Protein AF-A0A6L6DEP6-F1 (afdb_monomer_lite)

pLDDT: mean 82.35, std 11.88, range [47.66, 92.0]

Structure (mmCIF, N/CA/C/O backbone):
data_AF-A0A6L6DEP6-F1
#
_entry.id   AF-A0A6L6DEP6-F1
#
loop_
_atom_site.group_PDB
_atom_site.id
_atom_site.type_symbol
_atom_site.label_atom_id
_atom_site.label_alt_id
_atom_site.label_comp_id
_atom_site.label_asym_id
_atom_site.label_entity_id
_atom_site.label_seq_id
_atom_site.pdbx_PDB_ins_code
_atom_site.Cartn_x
_atom_site.Cartn_y
_atom_site.Cartn_z
_atom_site.occupancy
_atom_site.B_iso_or_equiv
_atom_site.auth_seq_id
_atom_site.auth_comp_id
_atom_site.auth_asym_id
_atom_site.auth_atom_id
_atom_site.pdbx_PDB_model_num
ATOM 1 N N . MET A 1 1 ? 17.847 -3.366 -9.648 1.00 51.97 1 MET A N 1
ATOM 2 C CA . MET A 1 1 ? 17.081 -3.317 -8.392 1.00 51.97 1 MET A CA 1
ATOM 3 C C . MET A 1 1 ? 16.419 -1.967 -8.391 1.00 51.97 1 MET A C 1
ATOM 5 O O . MET A 1 1 ? 17.125 -0.968 -8.438 1.00 51.97 1 MET A O 1
ATOM 9 N N . SER A 1 2 ? 15.105 -1.954 -8.549 1.00 60.09 2 SER A N 1
ATOM 10 C CA . SER A 1 2 ? 14.334 -0.728 -8.702 1.00 60.09 2 SER A CA 1
ATOM 11 C C . SER A 1 2 ? 13.527 -0.580 -7.425 1.00 60.09 2 SER A C 1
ATOM 13 O O . SER A 1 2 ? 12.470 -1.182 -7.274 1.00 60.09 2 SER A O 1
ATOM 15 N N . GLU A 1 3 ? 14.086 0.156 -6.468 1.00 81.50 3 GLU A N 1
ATOM 16 C CA . GLU A 1 3 ? 13.527 0.254 -5.123 1.00 81.50 3 GLU A CA 1
ATOM 17 C C . GLU A 1 3 ? 12.412 1.310 -5.097 1.00 81.50 3 GLU A C 1
ATOM 19 O O . GLU A 1 3 ? 12.628 2.499 -5.350 1.00 81.50 3 GLU A O 1
ATOM 24 N N . GLY A 1 4 ? 11.190 0.864 -4.823 1.00 87.81 4 GLY A N 1
ATOM 25 C CA . GLY A 1 4 ? 10.053 1.704 -4.480 1.00 87.81 4 GLY A CA 1
ATOM 26 C C . GLY A 1 4 ? 9.830 1.714 -2.970 1.00 87.81 4 GLY A C 1
ATOM 27 O O . GLY A 1 4 ? 9.996 0.703 -2.291 1.00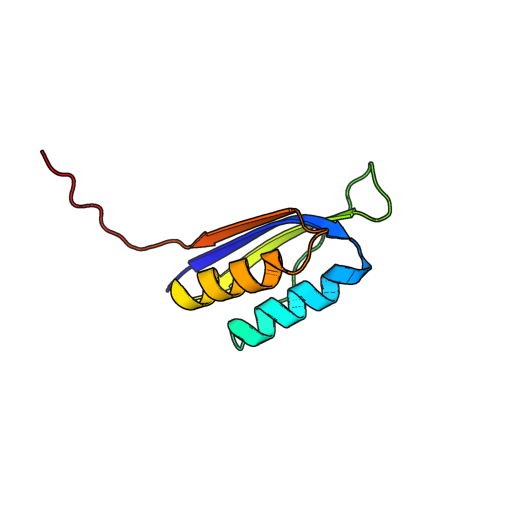 87.81 4 GLY A O 1
ATOM 28 N N . LEU A 1 5 ? 9.422 2.852 -2.427 1.00 89.75 5 LEU A N 1
ATOM 29 C CA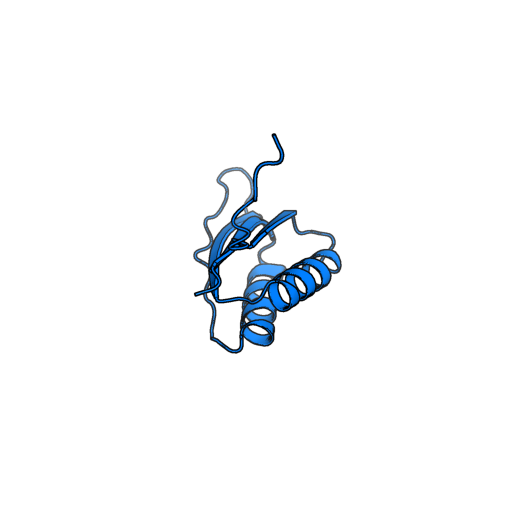 . LEU A 1 5 ? 9.040 3.013 -1.032 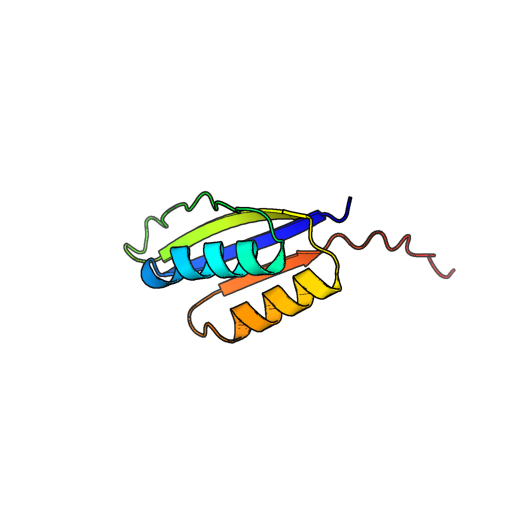1.00 89.75 5 LEU A CA 1
ATOM 30 C C . LEU A 1 5 ? 7.627 3.583 -0.973 1.00 89.75 5 LEU A C 1
ATOM 32 O O . LEU A 1 5 ? 7.350 4.650 -1.516 1.00 89.75 5 LEU A O 1
ATOM 36 N N . VAL A 1 6 ? 6.737 2.875 -0.287 1.00 89.75 6 VAL A N 1
ATOM 37 C CA . VAL A 1 6 ? 5.381 3.340 -0.008 1.00 89.75 6 VAL A CA 1
ATOM 38 C C . VAL A 1 6 ? 5.312 3.743 1.455 1.00 89.75 6 VAL A C 1
ATOM 40 O O . VAL A 1 6 ? 5.536 2.929 2.354 1.00 89.75 6 VAL A O 1
ATOM 43 N N . LEU A 1 7 ? 4.985 5.006 1.691 1.00 89.19 7 LEU A N 1
ATOM 44 C CA . LEU A 1 7 ? 4.768 5.585 3.006 1.00 89.19 7 LEU A CA 1
ATOM 45 C C . LEU A 1 7 ? 3.270 5.808 3.192 1.00 89.19 7 LEU A C 1
ATOM 47 O O . LEU A 1 7 ? 2.632 6.553 2.455 1.00 89.19 7 LEU A O 1
ATOM 51 N N . MET A 1 8 ? 2.699 5.162 4.196 1.00 90.94 8 MET A N 1
ATOM 52 C CA . MET A 1 8 ? 1.320 5.361 4.618 1.00 90.94 8 MET A CA 1
ATOM 53 C C . MET A 1 8 ? 1.314 6.235 5.858 1.00 90.94 8 MET A C 1
ATOM 55 O O . MET A 1 8 ? 1.745 5.800 6.925 1.00 90.94 8 MET A O 1
ATOM 59 N N . HIS A 1 9 ? 0.805 7.456 5.728 1.00 88.19 9 HIS A N 1
ATOM 60 C CA . HIS A 1 9 ? 0.657 8.374 6.855 1.00 88.19 9 HIS A CA 1
ATOM 61 C C . HIS A 1 9 ? -0.616 8.085 7.639 1.00 88.19 9 HIS A C 1
ATOM 63 O O . HIS A 1 9 ? -0.594 8.103 8.866 1.00 88.19 9 HIS A O 1
ATOM 69 N N . ARG A 1 10 ? -1.722 7.833 6.929 1.00 84.75 10 ARG A N 1
ATOM 70 C CA . ARG A 1 10 ? -3.030 7.557 7.528 1.00 84.75 10 ARG A CA 1
ATOM 71 C C . ARG A 1 10 ? -3.768 6.521 6.693 1.00 84.75 10 ARG A C 1
ATOM 73 O O . ARG A 1 10 ? -4.146 6.808 5.557 1.00 84.75 10 ARG A O 1
ATOM 80 N N . ALA A 1 11 ? -4.000 5.351 7.277 1.00 85.25 11 ALA A N 1
ATOM 81 C CA . ALA A 1 11 ? -4.822 4.298 6.701 1.00 85.25 11 ALA A CA 1
ATOM 82 C C . ALA A 1 11 ? -5.854 3.795 7.726 1.00 85.25 11 ALA A C 1
ATOM 84 O O . ALA A 1 11 ? -5.466 3.420 8.835 1.00 85.25 11 ALA A O 1
ATOM 85 N N . PRO A 1 12 ? -7.161 3.788 7.405 1.00 85.25 12 PRO A N 1
ATOM 86 C CA . PRO A 1 12 ? -8.163 3.198 8.274 1.00 85.25 12 PRO A CA 1
ATOM 87 C C . PRO A 1 12 ? -8.050 1.669 8.281 1.00 85.25 12 PRO A C 1
ATOM 89 O O . PRO A 1 12 ? -7.695 1.067 7.265 1.00 85.25 12 PRO A O 1
ATOM 92 N N . SER A 1 13 ? -8.402 1.032 9.403 1.00 84.88 13 SER A N 1
ATOM 93 C CA . SER A 1 13 ? -8.309 -0.432 9.586 1.00 84.88 13 SER A CA 1
ATOM 94 C C . SER A 1 13 ? -8.971 -1.243 8.464 1.00 84.88 13 SER A C 1
ATOM 96 O O . SER A 1 13 ? -8.432 -2.258 8.033 1.00 84.88 13 SER A O 1
ATOM 98 N N . ALA A 1 14 ? -10.107 -0.768 7.946 1.00 86.31 14 ALA A N 1
ATOM 99 C CA . ALA A 1 14 ? -10.837 -1.411 6.853 1.00 86.31 14 ALA A CA 1
ATOM 100 C C . ALA A 1 14 ? -10.068 -1.442 5.517 1.00 86.31 14 ALA A C 1
ATOM 102 O O . ALA A 1 14 ? -10.353 -2.287 4.671 1.00 86.31 14 ALA A O 1
ATOM 103 N N . LEU A 1 15 ? -9.105 -0.535 5.311 1.00 86.19 15 LEU A N 1
ATOM 104 C CA . LEU A 1 15 ? -8.335 -0.431 4.068 1.00 86.19 15 LEU A CA 1
ATOM 105 C C . LEU A 1 15 ? -6.958 -1.100 4.146 1.00 86.19 15 LEU A C 1
ATOM 107 O O . LEU A 1 15 ? -6.345 -1.285 3.099 1.00 86.19 15 LEU A O 1
ATOM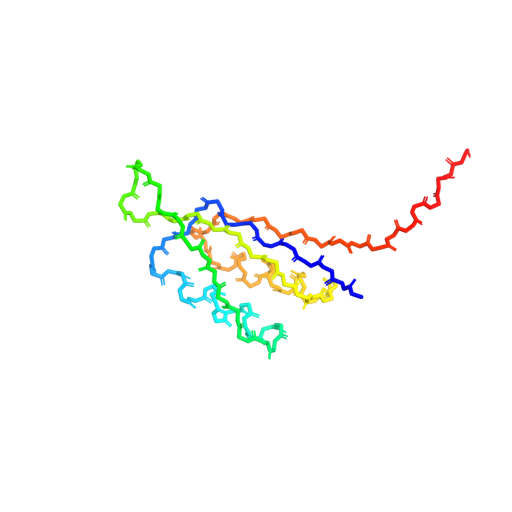 111 N N . LEU A 1 16 ? -6.483 -1.512 5.328 1.00 87.81 16 LEU A N 1
ATOM 112 C CA . LEU A 1 16 ? -5.144 -2.107 5.491 1.00 87.81 16 LEU A CA 1
ATOM 113 C C . LEU A 1 16 ? -4.957 -3.334 4.596 1.00 87.81 16 LEU A C 1
ATOM 115 O O . LEU A 1 16 ? -4.013 -3.401 3.814 1.00 87.81 16 LEU A O 1
ATOM 119 N N . THR A 1 17 ? -5.916 -4.259 4.641 1.00 89.50 17 THR A N 1
ATOM 120 C CA . THR A 1 17 ? -5.892 -5.470 3.816 1.00 89.50 17 THR A CA 1
ATOM 121 C 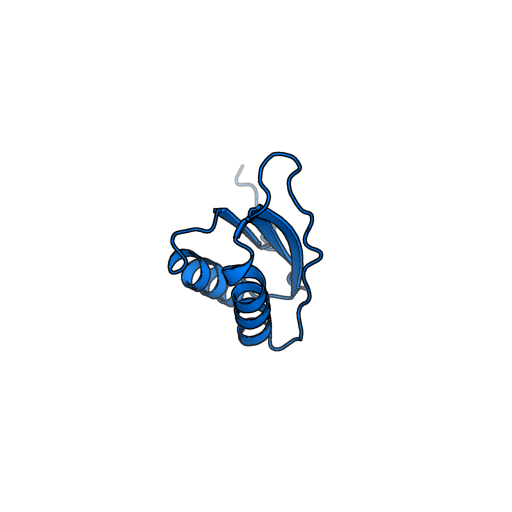C . THR A 1 17 ? -5.986 -5.146 2.324 1.00 89.50 17 THR A C 1
ATOM 123 O O . THR A 1 17 ? -5.308 -5.768 1.512 1.00 89.50 17 THR A O 1
ATOM 126 N N . HIS A 1 18 ? -6.781 -4.140 1.946 1.00 88.56 18 HIS A N 1
ATOM 127 C CA . HIS A 1 18 ? -6.921 -3.743 0.545 1.00 88.56 18 HIS A CA 1
ATOM 128 C C . HIS A 1 18 ? -5.629 -3.130 -0.010 1.00 88.56 18 HIS A C 1
ATOM 130 O O . HIS A 1 18 ? -5.272 -3.373 -1.162 1.00 88.56 18 HIS A O 1
ATOM 136 N N . VAL A 1 19 ? -4.900 -2.382 0.818 1.00 89.25 19 VAL A N 1
ATOM 137 C CA . VAL A 1 19 ? -3.574 -1.860 0.482 1.00 89.25 19 VAL A CA 1
ATOM 138 C C . VAL A 1 19 ? -2.606 -3.010 0.238 1.00 89.25 19 VAL A C 1
ATOM 140 O O . VAL A 1 19 ? -1.977 -3.055 -0.815 1.00 89.25 19 VAL A O 1
ATOM 143 N N . GLU A 1 20 ? -2.510 -3.957 1.174 1.00 91.44 20 GLU A N 1
ATOM 144 C CA . GLU A 1 20 ? -1.611 -5.110 1.045 1.00 91.44 20 GLU A CA 1
ATOM 145 C C . GLU A 1 20 ? -1.923 -5.936 -0.211 1.00 91.44 20 GLU A C 1
ATOM 147 O O . GLU A 1 20 ? -1.011 -6.331 -0.941 1.00 91.44 20 GLU A O 1
ATOM 152 N N . TRP A 1 21 ? -3.207 -6.132 -0.525 1.00 92.00 21 TRP A N 1
ATOM 153 C CA . TRP A 1 21 ? -3.634 -6.801 -1.755 1.00 92.00 21 TRP A CA 1
ATOM 154 C C . TRP A 1 21 ? -3.303 -6.015 -3.017 1.00 92.00 21 TRP A C 1
ATOM 156 O O . TRP A 1 21 ? -2.832 -6.607 -3.983 1.00 92.00 21 TRP A O 1
ATOM 166 N N . THR A 1 22 ? -3.513 -4.699 -3.017 1.00 91.38 22 THR A N 1
ATOM 167 C CA . THR A 1 22 ? -3.210 -3.848 -4.177 1.00 91.38 22 THR A CA 1
ATOM 168 C C . THR A 1 22 ? -1.719 -3.893 -4.495 1.00 91.38 22 THR A C 1
ATOM 170 O O . THR A 1 22 ? -1.339 -4.103 -5.643 1.00 91.38 22 THR A O 1
ATOM 173 N N . ILE A 1 23 ? -0.868 -3.771 -3.473 1.00 90.25 23 ILE A N 1
ATOM 174 C CA . ILE A 1 23 ? 0.585 -3.844 -3.647 1.00 90.25 23 ILE A CA 1
ATOM 175 C C . ILE A 1 23 ? 0.992 -5.235 -4.131 1.00 90.25 23 ILE A C 1
ATOM 177 O O . ILE A 1 23 ? 1.736 -5.354 -5.100 1.00 90.25 23 ILE A O 1
ATOM 181 N N . SER A 1 24 ? 0.468 -6.289 -3.502 1.00 92.00 24 SER A N 1
ATOM 182 C CA . SER A 1 24 ? 0.806 -7.663 -3.883 1.00 92.00 24 SER A CA 1
ATOM 183 C C . SER A 1 24 ? 0.354 -8.005 -5.306 1.00 92.00 24 SER A C 1
ATOM 185 O O . SER A 1 24 ? 1.052 -8.728 -6.011 1.00 92.00 24 SER A O 1
ATOM 187 N N . GLY A 1 25 ? -0.789 -7.472 -5.746 1.00 91.00 25 GLY A N 1
ATOM 188 C CA . GLY A 1 25 ? -1.315 -7.673 -7.095 1.00 91.00 25 GLY A CA 1
ATOM 189 C C . GLY A 1 25 ? -0.497 -6.976 -8.183 1.00 91.00 25 GLY A C 1
ATOM 190 O O . GLY A 1 25 ? -0.385 -7.510 -9.281 1.00 91.00 25 GLY A O 1
ATOM 191 N N . ILE A 1 26 ? 0.094 -5.817 -7.880 1.00 90.19 26 ILE A N 1
ATOM 192 C CA . ILE A 1 26 ? 0.914 -5.049 -8.830 1.00 90.19 26 ILE A CA 1
ATOM 193 C C . ILE A 1 26 ? 2.349 -5.580 -8.859 1.00 90.19 26 ILE A C 1
ATOM 195 O O . ILE A 1 26 ? 2.888 -5.852 -9.925 1.00 90.19 26 ILE A O 1
ATOM 199 N N . THR A 1 27 ? 2.957 -5.776 -7.688 1.00 87.62 27 THR A N 1
ATOM 200 C CA . THR A 1 27 ? 4.344 -6.247 -7.561 1.00 87.62 27 THR A CA 1
ATOM 201 C C . THR A 1 27 ? 4.487 -7.745 -7.868 1.00 87.62 27 THR A C 1
ATOM 203 O O . THR A 1 27 ? 5.594 -8.243 -8.055 1.00 87.62 27 THR A O 1
ATOM 206 N N . GLY A 1 28 ? 3.383 -8.500 -7.867 1.00 88.00 28 GLY A N 1
ATOM 207 C CA . GLY A 1 28 ? 3.379 -9.954 -8.061 1.00 88.00 28 GLY A CA 1
ATOM 208 C C . GLY A 1 28 ? 3.971 -10.751 -6.891 1.00 88.00 28 GLY A C 1
ATOM 209 O O . GLY A 1 28 ? 4.070 -11.973 -6.973 1.00 88.00 28 GLY A O 1
ATOM 210 N N . ASN A 1 29 ? 4.345 -10.079 -5.797 1.00 86.25 29 ASN A N 1
ATOM 211 C CA . ASN A 1 29 ? 4.949 -10.678 -4.612 1.00 86.25 29 ASN A CA 1
ATOM 212 C C . ASN A 1 29 ? 4.098 -10.391 -3.370 1.00 86.25 29 ASN A C 1
ATOM 214 O O . ASN A 1 29 ? 3.627 -9.261 -3.206 1.00 86.25 29 ASN A O 1
ATOM 218 N N . PRO A 1 30 ? 3.929 -11.369 -2.460 1.00 85.38 30 PRO A N 1
ATOM 219 C CA . PRO A 1 30 ? 3.182 -11.159 -1.228 1.00 85.38 30 PRO A CA 1
ATOM 220 C C . PRO A 1 30 ? 3.871 -10.085 -0.385 1.00 85.38 30 PRO A C 1
ATOM 222 O O . PRO A 1 30 ? 4.981 -10.278 0.110 1.00 85.38 30 PRO A O 1
ATOM 225 N N . THR A 1 31 ? 3.204 -8.946 -0.228 1.00 87.38 31 THR A N 1
ATOM 226 C CA . THR A 1 31 ? 3.729 -7.800 0.511 1.00 87.38 31 THR A CA 1
ATOM 227 C C . THR A 1 31 ? 2.962 -7.637 1.809 1.00 87.38 31 THR A C 1
ATOM 229 O O . THR A 1 31 ? 1.740 -7.506 1.799 1.00 87.38 31 THR A O 1
ATOM 232 N N . LYS A 1 32 ? 3.691 -7.627 2.927 1.00 87.56 32 LYS A N 1
ATOM 233 C CA . LYS A 1 32 ? 3.128 -7.402 4.256 1.00 87.56 32 LYS A CA 1
ATOM 234 C C . LYS A 1 32 ? 3.627 -6.081 4.815 1.00 87.56 32 LYS A C 1
ATOM 236 O O . LYS A 1 32 ? 4.835 -5.851 4.859 1.00 87.56 32 LYS A O 1
ATOM 241 N N . ILE A 1 33 ? 2.710 -5.232 5.262 1.00 89.25 33 ILE A N 1
ATOM 242 C CA . ILE A 1 33 ? 3.054 -3.934 5.849 1.00 89.25 33 ILE A CA 1
ATOM 243 C C . ILE A 1 33 ? 3.065 -4.066 7.367 1.00 89.25 33 ILE A C 1
ATOM 245 O O . ILE A 1 33 ? 2.135 -4.601 7.972 1.00 89.25 33 ILE A O 1
ATOM 249 N N . ASN A 1 34 ? 4.114 -3.547 8.005 1.00 88.81 34 ASN A N 1
ATOM 250 C CA . ASN A 1 34 ? 4.130 -3.433 9.455 1.00 88.81 34 ASN A CA 1
ATOM 251 C C . ASN A 1 34 ? 3.384 -2.163 9.880 1.00 88.81 34 ASN A C 1
ATOM 253 O O . ASN A 1 34 ? 3.946 -1.067 9.893 1.00 88.81 34 ASN A O 1
ATOM 257 N N . TRP A 1 35 ? 2.103 -2.323 10.193 1.00 88.44 35 TRP A N 1
ATOM 258 C CA . TRP A 1 35 ? 1.240 -1.235 10.633 1.00 88.44 35 TRP A CA 1
ATOM 259 C C . TRP A 1 35 ? 1.476 -0.888 12.102 1.00 88.44 35 TRP A C 1
ATOM 261 O O . TRP A 1 35 ? 1.445 -1.753 12.976 1.00 88.44 35 TRP A O 1
ATOM 271 N N . SER A 1 36 ? 1.633 0.400 12.371 1.00 88.19 36 SER A N 1
ATOM 272 C C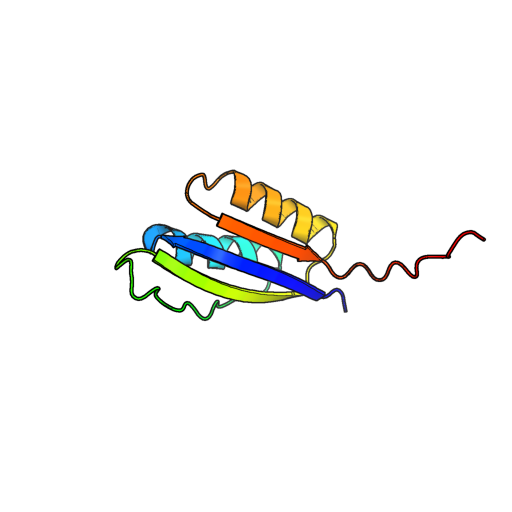A . SER A 1 36 ? 1.716 0.983 13.704 1.00 88.19 36 SER A CA 1
ATOM 273 C C . SER A 1 36 ? 0.496 1.864 13.933 1.00 88.19 36 SER A C 1
ATOM 275 O O . SER A 1 36 ? 0.167 2.715 13.106 1.00 88.19 36 SER A O 1
ATOM 277 N N . LYS A 1 37 ? -0.194 1.653 15.050 1.00 85.94 37 LYS A N 1
ATOM 278 C CA . LYS A 1 37 ? -1.368 2.440 15.429 1.00 85.94 37 LYS A CA 1
ATOM 279 C C . LYS A 1 37 ? -0.938 3.816 15.939 1.00 85.94 37 LYS A C 1
ATOM 281 O O . LYS A 1 37 ? 0.057 3.913 16.652 1.00 85.94 37 LYS A O 1
ATOM 286 N N . GLU A 1 38 ? -1.667 4.865 15.571 1.00 77.00 38 GLU A N 1
ATOM 287 C CA . GLU A 1 38 ? -1.444 6.200 16.135 1.00 77.00 38 GLU A CA 1
ATOM 288 C C . GLU A 1 38 ? -2.160 6.315 17.493 1.00 77.00 38 GLU A C 1
ATOM 290 O O . GLU A 1 38 ? -3.359 6.053 17.577 1.00 77.00 38 GLU A O 1
ATOM 295 N N . ASP A 1 39 ? -1.450 6.727 18.551 1.00 69.31 39 ASP A N 1
ATOM 296 C CA . ASP A 1 39 ? -1.993 6.878 19.918 1.00 69.31 39 ASP A CA 1
ATOM 297 C C . ASP A 1 39 ? -3.250 7.764 19.995 1.00 69.31 39 ASP A C 1
ATOM 299 O O . ASP A 1 39 ? -4.100 7.585 20.864 1.00 69.31 39 ASP A O 1
ATOM 303 N N . SER A 1 40 ? -3.397 8.703 19.060 1.00 69.56 40 SER A N 1
ATOM 304 C CA . SER A 1 40 ? -4.480 9.692 19.047 1.00 69.56 40 SER A CA 1
ATOM 305 C C . SER A 1 40 ? -5.743 9.239 18.304 1.00 69.56 40 SER A C 1
ATOM 307 O O . SER A 1 40 ? -6.747 9.954 18.309 1.00 69.56 40 SER A O 1
ATOM 309 N N . SER A 1 41 ? -5.731 8.087 17.626 1.00 67.38 41 SER A N 1
ATOM 310 C CA . SER A 1 41 ? -6.885 7.622 16.851 1.00 67.38 41 SER A CA 1
ATOM 311 C C . SER A 1 41 ? -6.963 6.102 16.798 1.00 67.38 41 SER A C 1
ATOM 313 O O . SER A 1 41 ? -6.152 5.440 16.157 1.00 67.38 41 SER A O 1
ATOM 315 N N . ASP A 1 42 ? -8.016 5.547 17.404 1.00 69.19 42 ASP A N 1
ATOM 316 C CA . ASP A 1 42 ? -8.219 4.097 17.505 1.00 69.19 42 ASP A CA 1
ATOM 317 C C . ASP A 1 42 ? -8.307 3.392 16.135 1.00 69.19 42 ASP A C 1
ATOM 319 O O . ASP A 1 42 ? -8.010 2.205 16.005 1.00 69.19 42 ASP A O 1
ATOM 323 N N . SER A 1 43 ? -8.670 4.140 15.093 1.00 78.50 43 SER A N 1
ATOM 324 C CA . SER A 1 43 ? -8.959 3.600 13.767 1.00 78.50 43 SER A CA 1
ATOM 325 C C . SER A 1 43 ? -7.951 3.997 12.687 1.00 78.50 43 SER A C 1
ATOM 327 O O . SER A 1 43 ? -8.210 3.686 11.528 1.00 78.50 43 SER A O 1
ATOM 329 N N . ILE A 1 44 ? -6.839 4.670 13.019 1.00 86.56 44 ILE A N 1
ATOM 330 C CA . ILE A 1 44 ? -5.835 5.123 12.039 1.00 86.56 44 ILE A CA 1
ATOM 331 C C . ILE A 1 44 ? -4.490 4.437 12.275 1.00 86.56 44 ILE A C 1
ATOM 333 O O . ILE A 1 44 ? -3.960 4.402 13.385 1.00 86.56 44 ILE A O 1
ATOM 337 N N . PHE A 1 45 ? -3.926 3.928 11.184 1.00 89.38 45 PHE A N 1
ATOM 338 C CA . PHE A 1 45 ? -2.647 3.241 11.158 1.00 89.38 45 PHE A CA 1
ATOM 339 C C . PHE A 1 45 ? -1.674 3.962 10.235 1.00 89.38 45 PHE A C 1
ATOM 341 O O . PHE A 1 45 ? -2.047 4.508 9.192 1.00 89.38 45 PHE A O 1
ATOM 348 N N . ARG A 1 46 ? -0.408 3.914 10.627 1.00 90.38 46 ARG A N 1
ATOM 349 C CA . ARG A 1 46 ? 0.744 4.363 9.859 1.00 90.38 46 ARG A CA 1
ATOM 350 C C . ARG A 1 46 ? 1.577 3.146 9.482 1.00 90.38 46 ARG A C 1
ATOM 352 O O . ARG A 1 46 ? 1.688 2.208 10.265 1.00 90.38 46 ARG A O 1
ATOM 359 N N . GLY A 1 47 ? 2.186 3.152 8.308 1.00 90.50 47 GLY A N 1
ATOM 360 C CA . GLY A 1 47 ? 3.047 2.057 7.876 1.00 90.50 47 GLY A CA 1
ATOM 361 C C . GLY A 1 47 ? 4.024 2.506 6.809 1.00 90.50 47 GLY A C 1
ATOM 362 O O . GLY A 1 47 ? 3.829 3.528 6.156 1.00 90.50 47 GLY A O 1
ATOM 363 N N . SER A 1 48 ? 5.086 1.741 6.626 1.00 90.81 48 SER A N 1
ATOM 364 C CA . SER A 1 48 ? 5.970 1.886 5.479 1.00 90.81 48 SER A CA 1
ATOM 365 C C . SER A 1 48 ? 6.339 0.512 4.953 1.00 90.81 48 SER A C 1
ATOM 367 O O . SER A 1 48 ? 6.430 -0.455 5.712 1.00 90.81 48 SER A O 1
ATOM 369 N N . VAL A 1 49 ? 6.525 0.421 3.641 1.00 90.94 49 VAL A N 1
ATOM 370 C CA . VAL A 1 49 ? 6.983 -0.807 3.000 1.00 90.94 49 VAL A CA 1
ATOM 371 C C . VAL A 1 49 ? 7.846 -0.485 1.794 1.00 90.94 49 VAL A C 1
ATOM 373 O O . VAL A 1 49 ? 7.506 0.375 0.981 1.00 90.94 49 VAL A O 1
ATOM 376 N N . ALA A 1 50 ? 8.982 -1.170 1.712 1.00 88.94 50 ALA A N 1
ATOM 377 C CA . ALA A 1 50 ? 9.820 -1.174 0.528 1.00 88.94 50 ALA A CA 1
ATOM 378 C C . ALA A 1 50 ? 9.320 -2.270 -0.416 1.00 88.94 50 ALA A C 1
ATOM 380 O O . ALA A 1 50 ? 9.056 -3.395 0.012 1.00 88.94 50 ALA A O 1
ATOM 381 N N . ILE A 1 51 ? 9.167 -1.923 -1.685 1.00 87.31 51 ILE A N 1
ATOM 382 C CA . ILE A 1 51 ? 8.686 -2.802 -2.745 1.00 87.31 51 ILE A CA 1
ATOM 383 C C . ILE A 1 51 ? 9.658 -2.731 -3.916 1.00 87.31 51 ILE A C 1
ATOM 385 O O . ILE A 1 51 ? 10.176 -1.664 -4.233 1.00 87.31 51 ILE A O 1
ATOM 389 N N . ASP A 1 52 ? 9.902 -3.855 -4.577 1.00 88.56 52 ASP A N 1
ATOM 390 C CA . ASP A 1 52 ? 10.613 -3.848 -5.856 1.00 88.56 52 ASP A CA 1
ATOM 391 C C . ASP A 1 52 ? 9.566 -3.589 -6.948 1.00 88.56 52 ASP A C 1
ATOM 393 O O . ASP A 1 52 ? 8.784 -4.473 -7.282 1.00 88.56 52 ASP A O 1
ATOM 397 N N . CYS A 1 53 ? 9.464 -2.343 -7.417 1.00 85.12 53 CYS A N 1
ATOM 398 C CA . CYS A 1 53 ? 8.522 -1.947 -8.468 1.00 85.12 53 CYS A CA 1
ATOM 399 C C . CYS A 1 53 ? 9.233 -1.132 -9.546 1.00 85.12 53 CYS A C 1
ATOM 401 O O . CYS A 1 53 ? 10.101 -0.300 -9.261 1.00 85.12 53 CYS A O 1
ATOM 403 N N . SER A 1 54 ? 8.850 -1.346 -10.807 1.00 88.19 54 SER A N 1
ATOM 404 C CA . SER A 1 54 ? 9.269 -0.454 -11.887 1.00 88.19 54 SER A CA 1
ATOM 405 C C . SER A 1 54 ? 8.571 0.904 -11.752 1.00 88.19 54 SER A C 1
ATOM 407 O O . SER A 1 54 ? 7.493 0.990 -11.165 1.00 88.19 54 SER A O 1
ATOM 409 N N . LEU A 1 55 ? 9.127 1.971 -12.338 1.00 86.06 55 LEU A N 1
ATOM 410 C CA . LEU A 1 55 ? 8.497 3.302 -12.322 1.00 86.06 55 LEU A CA 1
ATOM 411 C C . LEU A 1 55 ? 7.020 3.255 -12.764 1.00 86.06 55 LEU A C 1
ATOM 413 O O . LEU A 1 55 ? 6.175 3.939 -12.189 1.00 86.06 55 LEU A O 1
ATOM 417 N N . ASN A 1 56 ? 6.707 2.421 -13.761 1.00 88.62 56 ASN A N 1
ATOM 418 C CA . ASN A 1 56 ? 5.359 2.275 -14.302 1.00 88.62 56 ASN A CA 1
ATOM 419 C C . ASN A 1 56 ? 4.412 1.551 -13.325 1.00 88.62 56 ASN A C 1
ATOM 421 O O . ASN A 1 56 ? 3.252 1.943 -13.175 1.00 88.62 56 ASN A O 1
ATOM 425 N N . ASP A 1 57 ? 4.916 0.544 -12.611 1.00 90.12 57 ASP A N 1
ATOM 426 C CA . ASP A 1 57 ? 4.173 -0.156 -11.558 1.00 90.12 57 ASP A CA 1
ATOM 427 C C . ASP A 1 57 ? 3.918 0.766 -10.368 1.00 90.12 57 ASP A C 1
ATOM 429 O O . ASP A 1 57 ? 2.787 0.864 -9.895 1.00 90.12 57 ASP A O 1
ATOM 433 N N . CYS A 1 58 ? 4.934 1.514 -9.928 1.00 88.06 58 CYS A N 1
ATOM 434 C CA . CYS A 1 58 ? 4.782 2.457 -8.825 1.00 88.06 58 CYS A CA 1
ATOM 435 C C . CYS A 1 58 ? 3.777 3.582 -9.188 1.00 88.06 58 CYS A C 1
ATOM 437 O O . CYS A 1 58 ? 2.981 3.994 -8.343 1.00 88.06 58 CYS A O 1
ATOM 439 N N . ALA A 1 59 ? 3.742 4.039 -10.449 1.00 88.88 59 ALA A N 1
ATOM 440 C CA . ALA A 1 59 ? 2.741 4.996 -10.941 1.00 88.88 59 ALA A CA 1
ATOM 441 C C . ALA A 1 59 ? 1.316 4.405 -10.986 1.00 88.88 59 ALA A C 1
ATOM 443 O O . ALA A 1 59 ? 0.341 5.071 -10.616 1.00 88.88 59 ALA A O 1
ATOM 444 N N . THR A 1 60 ? 1.189 3.141 -11.396 1.00 90.75 60 THR A N 1
ATOM 445 C CA . THR A 1 60 ? -0.086 2.403 -11.385 1.00 90.75 60 THR A CA 1
ATOM 446 C C . THR A 1 60 ? -0.600 2.230 -9.957 1.00 90.75 60 THR A C 1
ATOM 448 O O . THR A 1 60 ? -1.776 2.457 -9.679 1.00 90.75 60 THR A O 1
ATOM 451 N N . LEU A 1 61 ? 0.299 1.911 -9.030 1.00 89.56 61 LEU A N 1
ATOM 452 C CA . LEU A 1 61 ? 0.021 1.747 -7.608 1.00 89.56 61 LEU A CA 1
ATOM 453 C C . LEU A 1 61 ? -0.434 3.062 -6.968 1.00 89.56 61 LEU A C 1
ATOM 455 O O . LEU A 1 61 ? -1.457 3.084 -6.283 1.00 89.56 61 LEU A O 1
ATOM 459 N N . ALA A 1 62 ? 0.248 4.173 -7.263 1.00 89.38 62 ALA A N 1
ATOM 460 C CA . ALA A 1 62 ? -0.192 5.499 -6.834 1.00 89.38 62 ALA A CA 1
ATOM 461 C C . ALA A 1 62 ? -1.605 5.814 -7.352 1.00 89.38 62 ALA A C 1
ATOM 463 O O . ALA A 1 62 ? -2.453 6.270 -6.589 1.00 89.38 62 ALA A O 1
ATOM 464 N N . SER A 1 63 ? -1.891 5.501 -8.618 1.00 90.38 63 SER A N 1
ATOM 465 C CA . SER A 1 63 ? -3.216 5.705 -9.219 1.00 90.38 63 SER A CA 1
ATOM 466 C C . SER A 1 63 ? -4.300 4.843 -8.556 1.00 90.38 63 SER A C 1
ATOM 468 O O . SER A 1 63 ? -5.398 5.330 -8.284 1.00 90.38 63 SER A O 1
ATOM 470 N N . ALA A 1 64 ? -3.996 3.582 -8.234 1.00 89.81 64 ALA A N 1
ATOM 471 C CA . ALA A 1 64 ? -4.909 2.693 -7.517 1.00 89.81 64 ALA A CA 1
ATOM 472 C C . ALA A 1 64 ? -5.233 3.229 -6.112 1.00 89.81 64 ALA A C 1
ATOM 474 O O . ALA A 1 64 ? -6.395 3.243 -5.701 1.00 89.81 64 ALA A O 1
ATOM 475 N N . PHE A 1 65 ? -4.230 3.748 -5.399 1.00 88.00 65 PHE A N 1
ATOM 476 C CA . PHE A 1 65 ? -4.432 4.366 -4.090 1.00 88.00 65 PHE A CA 1
ATOM 477 C C . PHE A 1 65 ? -5.169 5.703 -4.148 1.00 88.00 65 PHE A C 1
ATOM 479 O O . PHE A 1 65 ? -5.936 5.994 -3.234 1.00 88.00 65 PHE A O 1
ATOM 486 N N . MET A 1 66 ? -5.031 6.492 -5.219 1.00 84.50 66 MET A N 1
ATOM 487 C CA . MET A 1 66 ? -5.835 7.711 -5.397 1.00 84.50 66 MET A CA 1
ATOM 488 C C . MET A 1 66 ? -7.344 7.419 -5.438 1.00 84.50 66 MET A C 1
ATOM 490 O O . MET A 1 66 ? -8.144 8.267 -5.042 1.00 84.50 66 MET A O 1
ATOM 494 N N . ASN A 1 67 ? -7.753 6.219 -5.865 1.00 84.81 67 ASN A N 1
ATOM 495 C CA . ASN A 1 67 ? -9.160 5.815 -5.848 1.00 84.81 67 ASN A CA 1
ATOM 496 C C . ASN A 1 67 ? -9.696 5.567 -4.419 1.00 84.81 67 ASN A C 1
ATOM 498 O O . ASN A 1 67 ? -10.904 5.595 -4.178 1.00 84.81 67 ASN A O 1
ATOM 502 N N . LEU A 1 68 ? -8.805 5.371 -3.444 1.00 81.19 68 LEU A N 1
ATOM 503 C CA . LEU A 1 68 ? -9.125 5.142 -2.039 1.00 81.19 68 LEU A CA 1
ATOM 504 C C . LEU A 1 68 ? -9.128 6.484 -1.291 1.00 81.19 68 LEU A C 1
ATOM 506 O O . LEU A 1 68 ? -8.172 6.855 -0.614 1.00 81.19 68 LEU A O 1
ATOM 510 N N . LYS A 1 69 ? -10.242 7.217 -1.400 1.00 71.69 69 LYS A N 1
ATOM 511 C CA . LYS A 1 69 ? -10.405 8.621 -0.955 1.00 71.69 69 LYS A CA 1
ATOM 512 C C . LYS A 1 69 ? -10.094 8.927 0.523 1.00 71.69 69 LYS A C 1
ATOM 514 O O . LYS A 1 69 ? -10.093 10.092 0.905 1.00 71.69 69 LYS A O 1
ATOM 519 N N . GLN A 1 70 ? -9.882 7.916 1.363 1.00 77.50 70 GLN A N 1
ATOM 520 C CA . GLN A 1 70 ? -9.633 8.060 2.804 1.00 77.50 70 GLN A CA 1
ATOM 521 C C . GLN A 1 70 ? -8.169 7.802 3.205 1.00 77.50 70 GLN A C 1
ATOM 523 O O . GLN A 1 70 ? -7.871 7.766 4.399 1.00 77.50 70 GLN A O 1
ATOM 528 N N . LEU A 1 71 ? -7.264 7.606 2.240 1.00 82.75 71 LEU A N 1
ATOM 529 C CA . LEU A 1 71 ? -5.849 7.326 2.491 1.00 82.75 71 LEU A CA 1
ATOM 530 C C . LEU A 1 71 ? -4.977 8.567 2.292 1.00 82.75 71 LEU A C 1
ATOM 532 O O . LEU A 1 71 ? -5.136 9.309 1.326 1.00 82.75 71 LEU A O 1
ATOM 536 N N . SER A 1 72 ? -4.007 8.754 3.185 1.00 86.69 72 SER A N 1
ATOM 537 C CA . SER A 1 72 ? -2.885 9.674 2.972 1.00 86.69 72 SER A CA 1
ATOM 538 C C . SER A 1 72 ? -1.616 8.854 2.807 1.00 86.69 72 SER A C 1
ATOM 540 O O . SER A 1 72 ? -1.152 8.227 3.765 1.00 86.69 72 SER A O 1
ATOM 542 N N . PHE A 1 73 ? -1.081 8.847 1.590 1.00 89.50 73 PHE A N 1
ATOM 543 C CA . PHE A 1 73 ? 0.050 8.019 1.199 1.00 89.50 73 PHE A CA 1
ATOM 544 C C . PHE A 1 73 ? 1.042 8.814 0.347 1.00 89.50 73 PHE A C 1
ATOM 546 O O . PHE A 1 73 ? 0.676 9.785 -0.311 1.00 89.50 73 PHE A O 1
ATOM 553 N N . GLU A 1 74 ? 2.288 8.363 0.341 1.00 89.94 74 GLU A N 1
ATOM 554 C CA . GLU A 1 74 ? 3.360 8.860 -0.508 1.00 89.94 74 GLU A CA 1
ATOM 555 C C . GLU A 1 74 ? 4.056 7.653 -1.151 1.00 89.94 74 GLU A C 1
ATOM 557 O O . GLU A 1 74 ? 4.426 6.698 -0.467 1.00 89.94 74 GLU A O 1
ATOM 562 N N . VAL A 1 75 ? 4.173 7.659 -2.481 1.00 89.06 75 VAL A N 1
ATOM 563 C CA . VAL A 1 75 ? 4.892 6.626 -3.240 1.00 89.06 75 VAL A CA 1
ATOM 564 C C . VAL A 1 75 ? 6.150 7.260 -3.804 1.00 89.06 75 VAL A C 1
ATOM 566 O O . VAL A 1 75 ? 6.081 8.177 -4.620 1.00 89.06 75 VAL A O 1
ATOM 569 N N . ILE A 1 76 ? 7.299 6.757 -3.375 1.00 88.44 76 ILE A N 1
ATOM 570 C CA . ILE A 1 76 ? 8.614 7.205 -3.813 1.00 88.44 76 ILE A CA 1
ATOM 571 C C . ILE A 1 76 ? 9.207 6.090 -4.660 1.00 88.44 76 ILE A C 1
ATOM 573 O O . ILE A 1 76 ? 9.302 4.953 -4.213 1.00 88.44 76 ILE A O 1
ATOM 577 N N . HIS A 1 77 ? 9.628 6.407 -5.877 1.00 86.75 77 HIS A N 1
ATOM 578 C CA . HIS A 1 77 ? 10.397 5.483 -6.698 1.00 86.75 77 HIS A CA 1
ATOM 579 C C . HIS A 1 77 ? 11.820 6.004 -6.841 1.00 86.75 77 HIS A C 1
ATOM 581 O O . HIS A 1 77 ? 12.029 7.127 -7.315 1.00 86.75 77 HIS A O 1
ATOM 587 N N . GLN A 1 78 ? 12.802 5.188 -6.461 1.00 77.94 78 GLN A N 1
ATOM 588 C CA . GLN A 1 78 ? 14.201 5.518 -6.667 1.00 77.94 78 GLN A CA 1
ATOM 589 C C . GLN A 1 78 ? 14.541 5.312 -8.148 1.00 77.94 78 GLN A C 1
ATOM 591 O O . GLN A 1 78 ? 14.988 4.256 -8.592 1.00 77.94 78 GLN A O 1
ATOM 596 N N . SER A 1 79 ? 14.294 6.353 -8.940 1.00 65.50 79 SER A N 1
ATOM 597 C CA . SER A 1 79 ? 14.757 6.394 -10.321 1.00 65.50 79 SER A CA 1
ATOM 598 C C . SER A 1 79 ? 16.272 6.542 -10.291 1.00 65.50 79 SER A C 1
ATOM 600 O O . SER A 1 79 ? 16.776 7.570 -9.840 1.00 65.50 79 SER A O 1
ATOM 602 N N . ALA A 1 80 ? 17.009 5.564 -10.816 1.00 56.75 80 ALA A N 1
ATOM 603 C CA . ALA A 1 80 ? 18.428 5.718 -11.126 1.00 56.75 80 ALA A CA 1
ATOM 604 C C . ALA A 1 80 ? 18.613 6.673 -12.325 1.00 56.75 80 ALA A C 1
ATOM 606 O O . ALA A 1 80 ? 19.207 6.321 -13.338 1.00 56.75 80 ALA A O 1
ATOM 607 N N . HIS A 1 81 ? 18.058 7.884 -12.257 1.00 52.25 81 HIS A N 1
ATOM 608 C CA . HIS A 1 81 ? 18.458 8.953 -13.152 1.00 52.25 81 HIS A CA 1
ATOM 609 C C . HIS A 1 81 ? 19.736 9.549 -12.576 1.00 52.25 81 HIS A C 1
ATOM 611 O O . HIS A 1 81 ? 19.711 10.428 -11.716 1.00 52.25 81 HIS A O 1
ATOM 617 N N . SER A 1 82 ? 20.864 9.040 -13.069 1.00 50.59 82 SER A N 1
ATOM 618 C CA . SER A 1 82 ? 22.127 9.765 -13.139 1.00 50.59 82 SER A CA 1
ATOM 619 C C . SER A 1 82 ? 21.844 11.115 -13.796 1.00 50.59 82 SER A C 1
ATOM 621 O O . SER A 1 82 ? 21.841 11.236 -15.019 1.00 50.59 82 SER A O 1
ATOM 623 N N . GLY A 1 83 ? 21.500 12.117 -12.989 1.00 47.66 83 GLY A N 1
ATOM 624 C CA . GLY A 1 83 ? 21.262 13.468 -13.463 1.00 47.66 83 GLY A CA 1
ATOM 625 C C . GLY A 1 83 ? 22.557 13.998 -14.056 1.00 47.66 83 GLY A C 1
ATOM 626 O O . GLY A 1 83 ? 23.458 14.400 -13.321 1.00 47.66 83 GLY A O 1
ATOM 627 N N . ALA A 1 84 ? 22.667 13.979 -15.384 1.00 52.41 84 ALA A N 1
ATOM 628 C CA . ALA A 1 84 ? 23.636 14.798 -16.084 1.00 52.41 84 ALA A CA 1
ATOM 629 C C . ALA A 1 84 ? 23.328 16.248 -15.702 1.00 52.41 84 ALA A C 1
ATOM 631 O O . ALA A 1 84 ? 22.300 16.809 -16.076 1.00 52.41 84 ALA A O 1
ATOM 632 N N . ARG A 1 85 ? 24.195 16.820 -14.870 1.00 51.97 85 ARG A N 1
ATOM 633 C CA . ARG A 1 85 ? 24.121 18.217 -14.474 1.00 51.97 85 ARG A CA 1
ATOM 634 C C . ARG A 1 85 ? 24.515 19.040 -15.697 1.00 51.97 85 ARG A C 1
ATOM 636 O O . ARG A 1 85 ? 25.666 18.972 -16.120 1.00 51.97 85 ARG A O 1
ATOM 643 N N . TRP A 1 86 ? 23.578 19.775 -16.287 1.00 52.28 86 TRP A N 1
ATOM 644 C CA . TRP A 1 86 ? 23.936 20.795 -17.268 1.00 52.28 86 TRP A CA 1
ATOM 645 C C . TRP A 1 86 ? 24.693 21.917 -16.542 1.00 52.28 86 TRP A C 1
ATOM 647 O O . TRP A 1 86 ? 24.218 22.425 -15.521 1.00 52.28 86 TRP A O 1
ATOM 657 N N . SER A 1 87 ? 25.906 22.198 -17.024 1.00 59.31 87 SER A N 1
ATOM 658 C CA . SER A 1 87 ? 26.718 23.368 -16.670 1.00 59.31 87 SER A CA 1
ATOM 659 C C . SER A 1 87 ? 26.261 24.589 -17.451 1.00 59.31 87 SER A C 1
ATOM 661 O O . SER A 1 87 ? 25.866 24.401 -18.624 1.00 59.31 87 SER A O 1
#

Radius of gyration: 14.31 Å; chains: 1; bounding box: 38×34×37 Å

Foldseek 3Di:
DKKKKKWWPWDFPVCQVVLQVLLCVLLVHRWDWDWDDDPVDPGITTTMDIGRHDPVSLVVSVVVVVVVVRTDMDMDIPPPPPPPDDD

Secondary structure (DSSP, 8-state):
--EEEEEEEEEEHHHHHHHHHHHHHHHSS------EE-TT-TTEEEEEEEEE--HHHHHHHHHHHHT-TT-EEEEEE----------

Sequence (87 aa):
MSEGLVLMHRAPSALLTHVEWTISGITGNPTKINWSKEDSSDSIFRGSVAIDCSLNDCATLASAFMNLKQLSFEVIHQSAHSGARWS